Protein AF-A0A5B0EYB2-F1 (afdb_monomer_lite)

Sequence (116 aa):
MEIGSTASAVSYPLGMWGSWSGYEQHIAEAQREYLAIKKTVMLLAEKVLEEQWNEEAQGLMEKGAKLWAVKRMLGDDQISLRRLVLPKEGEDFHAWGSRELAERSYKYNEQDVLTL

pLDDT: mean 80.28, std 17.0, range [34.75, 95.25]

Radius of gyration: 31.07 Å; chains: 1; bounding box: 48×27×94 Å

Foldseek 3Di:
DDDDDPPPPPDDDPVCPVVVVVVVVVVVVVVVVVVVVVVVVVVVVVVVVLVVLQVVVVVVLLVLLLVVLVCVVVVHDPVVQQPDWRARDDDDRDIDGSVNSPVSNVVDDPVNSVPD

Secondary structure (DSSP, 8-state):
-------------TTSHHHHHHHHHHHHHHHHHHHHHHHHHHHHHHHHHHHHHHHHHHHHHHHHHHHHHHHHHTT---HHHHT-EEEPPSS---EEEHHHHHHHHTT--HHHHH--

Structure (mmCIF, N/CA/C/O backbone):
data_AF-A0A5B0EYB2-F1
#
_entry.id   AF-A0A5B0EYB2-F1
#
loop_
_atom_site.group_PDB
_atom_site.id
_atom_site.type_symbol
_atom_site.label_atom_id
_atom_site.label_alt_id
_atom_site.label_comp_id
_atom_site.label_asym_id
_atom_site.label_entity_id
_atom_site.label_seq_id
_atom_site.pdbx_PDB_ins_code
_atom_site.Cartn_x
_atom_site.Cartn_y
_atom_site.Cartn_z
_atom_site.occupancy
_atom_site.B_iso_or_equiv
_atom_site.auth_seq_id
_atom_site.auth_comp_id
_atom_site.auth_asym_id
_atom_site.auth_atom_id
_atom_site.pdbx_PDB_model_num
ATOM 1 N N . MET A 1 1 ? -9.462 -5.734 -70.867 1.00 36.25 1 MET A N 1
ATOM 2 C CA . MET A 1 1 ? -8.401 -4.822 -71.336 1.00 36.25 1 MET A CA 1
ATOM 3 C C . MET A 1 1 ? -7.585 -4.481 -70.104 1.00 36.25 1 MET A C 1
ATOM 5 O O . MET A 1 1 ? -8.118 -3.861 -69.194 1.00 36.25 1 MET A O 1
ATOM 9 N N . GLU A 1 2 ? -6.408 -5.089 -69.995 1.00 34.75 2 GLU A N 1
ATOM 10 C CA . GLU A 1 2 ? -5.584 -5.109 -68.783 1.00 34.75 2 GLU A CA 1
ATOM 11 C C . GLU A 1 2 ? -4.974 -3.736 -68.495 1.00 34.75 2 GLU A C 1
ATOM 13 O O . GLU A 1 2 ? -4.416 -3.095 -69.385 1.00 34.75 2 GLU A O 1
ATOM 18 N N . ILE A 1 3 ? -5.070 -3.293 -67.242 1.00 42.00 3 ILE A N 1
ATOM 19 C CA . ILE A 1 3 ? -4.340 -2.130 -66.740 1.00 42.00 3 ILE A CA 1
ATOM 20 C C . ILE A 1 3 ? -2.939 -2.590 -66.324 1.00 42.00 3 ILE A C 1
ATOM 22 O O . ILE A 1 3 ? -2.744 -3.198 -65.275 1.00 42.00 3 ILE A O 1
ATOM 26 N N . GLY A 1 4 ? -1.969 -2.354 -67.208 1.00 35.84 4 GLY A N 1
ATOM 27 C CA . GLY A 1 4 ? -0.565 -2.689 -66.999 1.00 35.84 4 GLY A CA 1
ATOM 28 C C . GLY A 1 4 ? 0.036 -1.914 -65.826 1.00 35.84 4 GLY A C 1
ATOM 29 O O . GLY A 1 4 ? 0.137 -0.690 -65.855 1.00 35.84 4 GLY A O 1
ATOM 30 N N . SER A 1 5 ? 0.449 -2.655 -64.800 1.00 40.38 5 SER A N 1
ATOM 31 C CA . SER A 1 5 ? 1.231 -2.183 -63.659 1.00 40.38 5 SER A CA 1
ATOM 32 C C . SER A 1 5 ? 2.636 -1.782 -64.114 1.00 40.38 5 SER A C 1
ATOM 34 O O . SER A 1 5 ? 3.502 -2.636 -64.303 1.00 40.38 5 SER A O 1
ATOM 36 N N . THR A 1 6 ? 2.899 -0.484 -64.260 1.00 43.75 6 THR A N 1
ATOM 37 C CA . THR A 1 6 ? 4.267 0.026 -64.409 1.00 43.75 6 THR A CA 1
ATOM 38 C C . THR A 1 6 ? 4.928 0.087 -63.034 1.00 43.75 6 THR A C 1
ATOM 40 O O . THR A 1 6 ? 4.994 1.140 -62.400 1.00 43.75 6 THR A O 1
ATOM 43 N N . ALA A 1 7 ? 5.416 -1.059 -62.560 1.00 41.09 7 ALA A N 1
ATOM 44 C CA . ALA A 1 7 ? 6.434 -1.086 -61.520 1.00 41.09 7 ALA A CA 1
ATOM 45 C C . ALA A 1 7 ? 7.709 -0.498 -62.138 1.00 41.09 7 ALA A C 1
ATOM 47 O O . ALA A 1 7 ? 8.412 -1.162 -62.899 1.00 41.09 7 ALA A O 1
ATOM 48 N N . SER A 1 8 ? 7.952 0.787 -61.886 1.00 41.59 8 SER A N 1
ATOM 49 C CA . SER A 1 8 ? 9.175 1.458 -62.310 1.00 41.59 8 SER A CA 1
ATOM 50 C C . SER A 1 8 ? 10.338 0.842 -61.533 1.00 41.59 8 SER A C 1
ATOM 52 O O . SER A 1 8 ? 10.561 1.157 -60.364 1.00 41.59 8 SER A O 1
ATOM 54 N N . ALA A 1 9 ? 11.029 -0.112 -62.156 1.00 42.59 9 ALA A N 1
ATOM 55 C CA . ALA A 1 9 ? 12.232 -0.715 -61.611 1.00 42.59 9 ALA A CA 1
ATOM 56 C C . ALA A 1 9 ? 13.335 0.348 -61.616 1.00 42.59 9 ALA A C 1
ATOM 58 O O . ALA A 1 9 ? 13.958 0.618 -62.643 1.00 42.59 9 ALA A O 1
ATOM 59 N N . VAL A 1 10 ? 13.560 0.983 -60.466 1.00 52.09 10 VAL A N 1
ATOM 60 C CA . VAL A 1 10 ? 14.743 1.817 -60.262 1.00 52.09 10 VAL A CA 1
ATOM 61 C C . VAL A 1 10 ? 15.949 0.876 -60.276 1.00 52.09 10 VAL A C 1
ATOM 63 O O . VAL A 1 10 ? 16.222 0.165 -59.312 1.00 52.09 10 VAL A O 1
ATOM 66 N N . SER A 1 11 ? 16.621 0.798 -61.424 1.00 44.31 11 SER A N 1
ATOM 67 C CA . SER A 1 11 ? 17.814 -0.023 -61.623 1.00 44.31 11 SER A CA 1
ATOM 68 C C . SER A 1 11 ? 19.006 0.646 -60.939 1.00 44.31 11 SER A C 1
ATOM 70 O O . SER A 1 11 ? 19.624 1.550 -61.499 1.00 44.31 11 SER A O 1
ATOM 72 N N . TYR A 1 12 ? 19.327 0.209 -59.722 1.00 49.19 12 TYR A N 1
ATOM 73 C CA . TYR A 1 12 ? 20.513 0.662 -58.995 1.00 49.19 12 TYR A CA 1
ATOM 74 C C . TYR A 1 12 ? 21.776 -0.100 -59.445 1.00 49.19 12 TYR A C 1
ATOM 76 O O . TYR A 1 12 ? 21.710 -1.306 -59.701 1.00 49.19 12 TYR A O 1
ATOM 84 N N . PRO A 1 13 ? 22.943 0.569 -59.536 1.00 51.84 13 PRO A N 1
ATOM 85 C CA . PRO A 1 13 ? 24.195 -0.059 -59.954 1.00 51.84 13 PRO A CA 1
ATOM 86 C C . PRO A 1 13 ? 24.624 -1.183 -58.992 1.00 51.84 13 PRO A C 1
ATOM 88 O O . PRO A 1 13 ? 24.565 -1.036 -57.771 1.00 51.84 13 PRO A O 1
ATOM 91 N N . LEU A 1 14 ? 25.105 -2.301 -59.557 1.00 48.44 14 LEU A N 1
ATOM 92 C CA . LEU A 1 14 ? 25.404 -3.579 -58.881 1.00 48.44 14 LEU A CA 1
ATOM 93 C C . LEU A 1 14 ? 26.415 -3.515 -57.708 1.00 48.44 14 LEU A C 1
ATOM 95 O O . LEU A 1 14 ? 26.588 -4.509 -57.013 1.00 48.44 14 LEU A O 1
ATOM 99 N N . GLY A 1 15 ? 27.060 -2.372 -57.451 1.00 52.44 15 GLY A N 1
ATOM 100 C CA . GLY A 1 15 ? 27.982 -2.170 -56.323 1.00 52.44 15 GLY A CA 1
ATOM 101 C C . GLY A 1 15 ? 27.331 -1.670 -55.025 1.00 52.44 15 GLY A C 1
ATOM 102 O O . GLY A 1 15 ? 28.008 -1.595 -54.005 1.00 52.44 15 GLY A O 1
ATOM 103 N N . MET A 1 16 ? 26.040 -1.314 -55.039 1.00 51.03 16 MET A N 1
ATOM 104 C CA . MET A 1 16 ? 25.366 -0.695 -53.885 1.00 51.03 16 MET A CA 1
ATOM 105 C C . MET A 1 16 ? 24.738 -1.706 -52.913 1.00 51.03 16 MET A C 1
ATOM 107 O O . MET A 1 16 ? 24.495 -1.373 -51.760 1.00 51.03 16 MET A O 1
ATOM 111 N N . TRP A 1 17 ? 24.503 -2.949 -53.335 1.00 50.69 17 TRP A N 1
ATOM 112 C CA . TRP A 1 17 ? 23.765 -3.948 -52.548 1.00 50.69 17 TRP A CA 1
ATOM 113 C C . TRP A 1 17 ? 24.451 -4.326 -51.224 1.00 50.69 17 TRP A C 1
ATOM 115 O O . TRP A 1 17 ? 23.766 -4.541 -50.231 1.00 50.69 17 TRP A O 1
ATOM 125 N N . GLY A 1 18 ? 25.789 -4.319 -51.173 1.00 56.28 18 GLY A N 1
ATOM 126 C CA . GLY A 1 18 ? 26.545 -4.621 -49.947 1.00 56.28 18 GLY A CA 1
ATOM 127 C C . GLY A 1 18 ? 26.571 -3.490 -48.907 1.00 56.28 18 GLY A C 1
ATOM 128 O O . GLY A 1 18 ? 26.758 -3.751 -47.723 1.00 56.28 18 GLY A O 1
ATOM 129 N N . SER A 1 19 ? 26.366 -2.234 -49.325 1.00 58.69 19 SER A N 1
ATOM 130 C CA . SER A 1 19 ? 26.359 -1.076 -48.413 1.00 58.69 19 SER A CA 1
ATOM 131 C C . SER A 1 19 ? 24.994 -0.867 -47.757 1.00 58.69 19 SER A C 1
ATOM 133 O O . SER A 1 19 ? 24.932 -0.455 -46.601 1.00 58.69 19 SER A O 1
ATOM 135 N N . TRP A 1 20 ? 23.904 -1.156 -48.474 1.00 55.31 20 TRP A N 1
ATOM 136 C CA . TRP A 1 20 ? 22.547 -1.065 -47.930 1.00 55.31 20 TRP A CA 1
ATOM 137 C C . TRP A 1 20 ? 22.220 -2.248 -47.009 1.00 55.31 20 TRP A C 1
ATOM 139 O O . TRP A 1 20 ? 21.595 -2.035 -45.975 1.00 55.31 20 TRP A O 1
ATOM 149 N N . SER A 1 21 ? 22.727 -3.458 -47.293 1.00 62.12 21 SER A N 1
ATOM 150 C CA . SER A 1 21 ? 22.541 -4.617 -46.404 1.00 62.12 21 SER A CA 1
ATOM 151 C C . SER A 1 21 ? 23.208 -4.428 -45.037 1.00 62.12 21 SER A C 1
ATOM 153 O O . SER A 1 21 ? 22.646 -4.818 -44.018 1.00 62.12 21 SER A O 1
ATOM 155 N N . GLY A 1 22 ? 24.384 -3.787 -44.996 1.00 70.81 22 GLY A N 1
ATOM 156 C CA . GLY A 1 22 ? 25.037 -3.411 -43.737 1.00 70.81 22 GLY A CA 1
ATOM 157 C C . GLY A 1 22 ? 24.262 -2.330 -42.977 1.00 70.81 22 GLY A C 1
ATOM 158 O O . GLY A 1 22 ? 24.110 -2.414 -41.763 1.00 70.81 22 GLY A O 1
ATOM 159 N N . TYR A 1 23 ? 23.704 -1.343 -43.686 1.00 77.25 23 TYR A N 1
ATOM 160 C CA . TYR A 1 23 ? 22.883 -0.288 -43.084 1.00 77.25 23 TYR A CA 1
ATOM 161 C C . TYR A 1 23 ? 21.578 -0.827 -42.473 1.00 77.25 23 TYR A C 1
ATOM 163 O O . TYR A 1 23 ? 21.254 -0.501 -41.331 1.00 77.25 23 TYR A O 1
ATOM 171 N N . GLU A 1 24 ? 20.862 -1.706 -43.179 1.00 83.06 24 GLU A N 1
ATOM 172 C CA . GLU A 1 24 ? 19.671 -2.383 -42.648 1.00 83.06 24 GLU A CA 1
ATOM 173 C C . GLU A 1 24 ? 20.005 -3.276 -41.447 1.00 83.06 24 GLU A C 1
ATOM 175 O O . GLU A 1 24 ? 19.254 -3.301 -40.469 1.00 83.06 24 GLU A O 1
ATOM 180 N N . GLN A 1 25 ? 21.158 -3.953 -41.476 1.00 82.81 25 GLN A N 1
ATOM 181 C CA . GLN A 1 25 ? 21.647 -4.737 -40.345 1.00 82.81 25 GLN A CA 1
ATOM 182 C C . GLN A 1 25 ? 21.899 -3.857 -39.110 1.00 82.81 25 GLN A C 1
ATOM 184 O O . GLN A 1 25 ? 21.444 -4.211 -38.023 1.00 82.81 25 GLN A O 1
ATOM 189 N N . HIS A 1 26 ? 22.547 -2.699 -39.267 1.00 82.88 26 HIS A N 1
ATOM 190 C CA . HIS A 1 26 ? 22.783 -1.765 -38.162 1.00 82.88 26 HIS A CA 1
ATOM 191 C C . HIS A 1 26 ? 21.487 -1.138 -37.624 1.00 82.88 26 HIS A C 1
ATOM 193 O O . HIS A 1 26 ? 21.359 -0.951 -36.414 1.00 82.88 26 HIS A O 1
ATOM 199 N N . ILE A 1 27 ? 20.494 -0.865 -38.480 1.00 84.25 27 ILE A N 1
ATOM 200 C CA . ILE A 1 27 ? 19.162 -0.425 -38.028 1.00 84.25 27 ILE A CA 1
ATOM 201 C C . ILE A 1 27 ? 18.482 -1.526 -37.208 1.00 84.25 27 ILE A C 1
ATOM 203 O O . ILE A 1 27 ? 17.941 -1.246 -36.137 1.00 84.25 27 ILE A O 1
ATOM 207 N N . ALA A 1 28 ? 18.510 -2.773 -37.683 1.00 90.06 28 ALA A N 1
ATOM 208 C CA . ALA A 1 28 ? 17.907 -3.899 -36.975 1.00 90.06 28 ALA A CA 1
ATOM 209 C C . ALA A 1 28 ? 18.600 -4.171 -35.627 1.00 90.06 28 ALA A C 1
ATOM 211 O O . ALA A 1 28 ? 17.934 -4.497 -34.644 1.00 90.06 28 ALA A O 1
ATOM 212 N N . GLU A 1 29 ? 19.922 -4.014 -35.564 1.00 89.19 29 GLU A N 1
ATOM 213 C CA . GLU A 1 29 ? 20.712 -4.119 -34.335 1.00 89.19 29 GLU A CA 1
ATOM 214 C C . GLU A 1 29 ? 20.348 -3.012 -33.336 1.00 89.19 29 GLU A C 1
ATOM 216 O O . GLU A 1 29 ? 19.943 -3.319 -32.214 1.00 89.19 29 GLU A O 1
ATOM 221 N N . ALA A 1 30 ? 20.333 -1.748 -33.770 1.00 89.88 30 ALA A N 1
ATOM 222 C CA . ALA A 1 30 ? 19.930 -0.621 -32.928 1.00 89.88 30 ALA A CA 1
ATOM 223 C C . ALA A 1 30 ? 18.485 -0.757 -32.407 1.00 89.88 30 ALA A C 1
ATOM 225 O O . ALA A 1 30 ? 18.196 -0.433 -31.254 1.00 89.88 30 ALA A O 1
ATOM 226 N N . GLN A 1 31 ? 17.562 -1.281 -33.224 1.00 90.19 31 GLN A N 1
ATOM 227 C CA . GLN A 1 31 ? 16.190 -1.566 -32.794 1.00 90.19 31 GLN A CA 1
ATOM 228 C C . GLN A 1 31 ? 16.132 -2.666 -31.729 1.00 90.19 31 G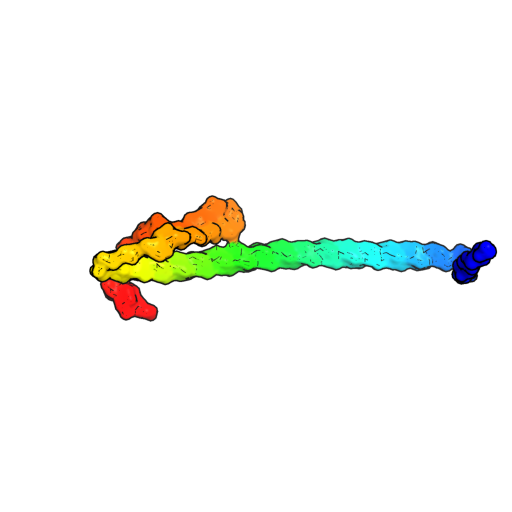LN A C 1
ATOM 230 O O . GLN A 1 31 ? 1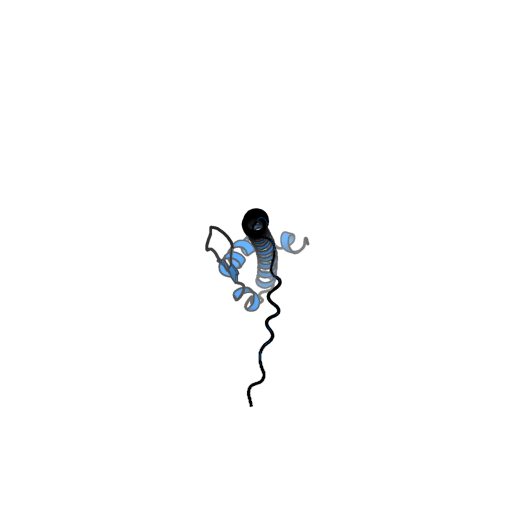5.371 -2.545 -30.767 1.00 90.19 31 GLN A O 1
ATOM 235 N N . ARG A 1 32 ? 16.932 -3.731 -31.866 1.00 92.50 32 ARG A N 1
ATOM 236 C CA . ARG A 1 32 ? 17.011 -4.802 -30.860 1.00 92.50 32 ARG A CA 1
ATOM 237 C C . ARG A 1 32 ? 17.557 -4.284 -29.537 1.00 92.50 32 ARG A C 1
ATOM 239 O O . ARG A 1 32 ? 16.972 -4.580 -28.497 1.00 92.50 32 ARG A O 1
ATOM 246 N N . GLU A 1 33 ? 18.621 -3.490 -29.574 1.00 92.75 33 GLU A N 1
ATOM 247 C CA . GLU A 1 33 ? 19.203 -2.882 -28.375 1.00 92.75 33 GLU A CA 1
ATOM 248 C C . GLU A 1 33 ? 18.224 -1.923 -27.696 1.00 92.75 33 GLU A C 1
ATOM 250 O O . GLU A 1 33 ? 18.005 -2.012 -26.487 1.00 92.75 33 GLU A O 1
ATOM 255 N N . TYR A 1 34 ? 17.552 -1.070 -28.473 1.00 91.19 34 TYR A N 1
ATOM 256 C CA . TYR A 1 34 ? 16.512 -0.184 -27.956 1.00 91.19 34 TYR A CA 1
ATOM 257 C C . TYR A 1 34 ? 15.385 -0.963 -27.264 1.00 91.19 34 TYR A C 1
ATOM 259 O O . TYR A 1 34 ? 14.970 -0.608 -26.159 1.00 91.19 34 TYR A O 1
ATOM 267 N N . LEU A 1 35 ? 14.898 -2.046 -27.880 1.00 93.12 35 LEU A N 1
ATOM 268 C CA . LEU A 1 35 ? 13.859 -2.890 -27.287 1.00 93.12 35 LEU A CA 1
ATOM 269 C C . LEU A 1 35 ? 14.344 -3.596 -26.016 1.00 93.12 35 LEU A C 1
ATOM 271 O O . LEU A 1 35 ? 13.577 -3.703 -25.057 1.00 93.12 35 LEU A O 1
ATOM 275 N N . ALA A 1 36 ? 15.604 -4.035 -25.980 1.00 93.06 36 ALA A N 1
ATOM 276 C CA . ALA A 1 36 ? 16.204 -4.631 -24.792 1.00 93.06 36 ALA A CA 1
ATOM 277 C C . ALA A 1 36 ? 16.279 -3.619 -23.638 1.00 93.06 36 ALA A C 1
ATOM 279 O O . ALA A 1 36 ? 15.812 -3.914 -22.538 1.00 93.06 36 ALA A O 1
ATOM 280 N N . ILE A 1 37 ? 16.764 -2.401 -23.900 1.00 93.56 37 ILE A N 1
ATOM 281 C CA . ILE A 1 37 ? 16.817 -1.317 -22.908 1.00 93.56 37 ILE A CA 1
ATOM 282 C C . ILE A 1 37 ? 15.411 -0.964 -22.430 1.00 93.56 37 ILE A C 1
ATOM 284 O O . ILE A 1 37 ? 15.173 -0.880 -21.227 1.00 93.56 37 ILE A O 1
ATOM 288 N N . LYS A 1 38 ? 14.455 -0.809 -23.351 1.00 92.00 38 LYS A N 1
ATOM 289 C CA . LYS A 1 38 ? 13.062 -0.503 -23.010 1.00 92.00 38 LYS A CA 1
ATOM 290 C C . LYS A 1 38 ? 12.467 -1.564 -22.086 1.00 92.00 38 LYS A C 1
ATOM 292 O O . LYS A 1 38 ? 11.816 -1.208 -21.107 1.00 92.00 38 LYS A O 1
ATOM 297 N N . LYS A 1 39 ? 12.714 -2.847 -22.362 1.00 91.38 39 LYS A N 1
ATOM 298 C CA . LYS A 1 39 ? 12.273 -3.946 -21.496 1.00 91.38 39 LYS A CA 1
ATOM 299 C C . LYS A 1 39 ? 12.902 -3.845 -20.105 1.00 91.38 39 LYS A C 1
ATOM 301 O O . LYS A 1 39 ? 12.185 -3.963 -19.120 1.00 91.38 39 LYS A O 1
ATOM 306 N N . THR A 1 40 ? 14.203 -3.575 -20.016 1.00 94.25 40 THR A N 1
ATOM 307 C CA . THR A 1 40 ? 14.887 -3.382 -18.728 1.00 94.25 40 THR A CA 1
ATOM 308 C C . THR A 1 40 ? 14.308 -2.203 -17.946 1.00 94.25 40 THR A C 1
ATOM 310 O O . THR A 1 40 ? 14.037 -2.334 -16.757 1.00 94.25 40 THR A O 1
ATOM 313 N N . VAL A 1 41 ? 14.054 -1.070 -18.605 1.00 94.25 41 VAL A N 1
ATOM 314 C CA . VAL A 1 41 ? 13.436 0.106 -17.973 1.00 94.25 41 VAL A CA 1
ATOM 315 C C . VAL A 1 41 ? 12.026 -0.210 -17.473 1.00 94.25 41 VAL A C 1
ATOM 317 O O . VAL A 1 41 ? 11.674 0.202 -16.374 1.00 94.25 41 VAL A O 1
ATOM 320 N N . MET A 1 42 ? 11.232 -0.962 -18.239 1.00 93.00 42 MET A N 1
ATOM 321 C CA . MET A 1 42 ? 9.892 -1.385 -17.816 1.00 93.00 42 MET A CA 1
ATOM 322 C C . MET A 1 42 ? 9.932 -2.284 -16.578 1.00 93.00 42 MET A C 1
ATOM 324 O O . MET A 1 42 ? 9.147 -2.061 -15.667 1.00 93.00 42 MET A O 1
ATOM 328 N N . LEU A 1 43 ? 10.869 -3.235 -16.513 1.00 91.69 43 LEU A N 1
ATOM 329 C CA . LEU A 1 43 ? 11.046 -4.101 -15.340 1.00 91.69 43 LEU A CA 1
ATOM 330 C C . LEU A 1 43 ? 11.471 -3.308 -14.097 1.00 91.69 43 LEU A C 1
ATOM 332 O O . LEU A 1 43 ? 11.013 -3.583 -12.994 1.00 91.69 43 LEU A O 1
ATOM 336 N N . LEU A 1 44 ? 12.330 -2.300 -14.265 1.00 95.25 44 LEU A N 1
ATOM 337 C CA . LEU A 1 44 ? 12.707 -1.411 -13.165 1.00 95.25 44 LEU A CA 1
ATOM 338 C C . LEU A 1 44 ? 11.525 -0.551 -12.705 1.00 95.25 44 LEU A C 1
ATOM 340 O O . LEU A 1 44 ? 11.311 -0.403 -11.506 1.00 95.25 44 LEU A O 1
ATOM 344 N N . ALA A 1 45 ? 10.748 -0.008 -13.645 1.00 92.94 45 ALA A N 1
ATOM 345 C CA . ALA A 1 45 ? 9.556 0.770 -13.326 1.00 92.94 45 ALA A CA 1
ATOM 346 C C . ALA A 1 45 ? 8.504 -0.075 -12.594 1.00 92.94 45 ALA A C 1
ATOM 348 O O . ALA A 1 45 ? 7.918 0.401 -11.630 1.00 92.94 45 ALA A O 1
ATOM 349 N N . GLU A 1 46 ? 8.304 -1.327 -13.014 1.00 90.75 46 GLU A N 1
ATOM 350 C CA . GLU A 1 46 ? 7.440 -2.292 -12.329 1.00 90.75 46 GLU A CA 1
ATOM 351 C C . GLU A 1 46 ? 7.877 -2.482 -10.873 1.00 90.75 46 GLU A C 1
ATOM 353 O O . GLU A 1 46 ? 7.068 -2.277 -9.977 1.00 90.75 46 GLU A O 1
ATOM 358 N N . LYS A 1 47 ? 9.164 -2.749 -10.617 1.00 91.62 47 LYS A N 1
ATOM 359 C CA . LYS A 1 47 ? 9.675 -2.937 -9.248 1.00 91.62 47 LYS A CA 1
ATOM 360 C C . LYS A 1 47 ? 9.471 -1.713 -8.355 1.00 91.62 47 LYS A C 1
ATOM 362 O O . LYS A 1 47 ? 9.020 -1.855 -7.224 1.00 91.62 47 LYS A O 1
ATOM 367 N N . VAL A 1 48 ? 9.734 -0.513 -8.874 1.00 94.69 48 VAL A N 1
ATOM 368 C CA . VAL A 1 48 ? 9.490 0.734 -8.128 1.00 94.69 48 VAL A CA 1
ATOM 369 C C . VAL A 1 48 ? 8.001 0.911 -7.814 1.00 94.69 48 VAL A C 1
ATOM 371 O O . VAL A 1 48 ? 7.651 1.343 -6.719 1.00 94.69 48 VAL A O 1
ATOM 374 N N . LEU A 1 49 ? 7.115 0.571 -8.753 1.00 92.25 49 LEU A N 1
ATOM 3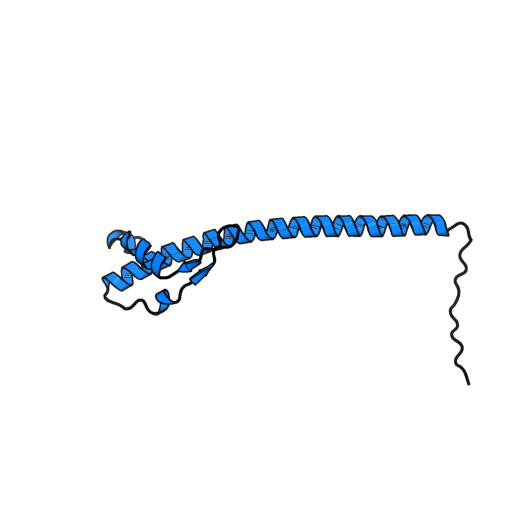75 C CA . LEU A 1 49 ? 5.670 0.664 -8.545 1.00 92.25 49 LEU A CA 1
ATOM 376 C C . LEU A 1 49 ? 5.154 -0.388 -7.554 1.00 92.25 49 LEU A C 1
ATOM 378 O O . LEU A 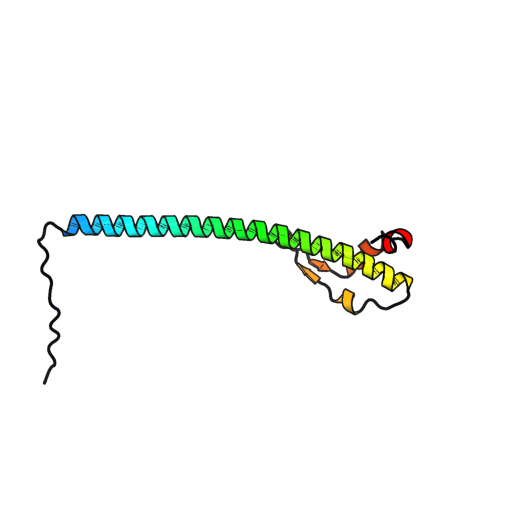1 49 ? 4.284 -0.058 -6.754 1.00 92.25 49 LEU A O 1
ATOM 382 N N . GLU A 1 50 ? 5.687 -1.614 -7.567 1.00 91.31 50 GLU A N 1
ATOM 383 C CA . GLU A 1 50 ? 5.373 -2.648 -6.568 1.00 91.31 50 GLU A CA 1
ATOM 384 C C . GLU A 1 50 ? 5.726 -2.168 -5.148 1.00 91.31 50 GLU A C 1
ATOM 386 O O . GLU A 1 50 ? 4.927 -2.312 -4.220 1.00 91.31 50 GLU A O 1
ATOM 391 N N . GLU A 1 51 ? 6.904 -1.560 -4.973 1.00 92.25 51 GLU A N 1
ATOM 392 C CA . GLU A 1 51 ? 7.347 -1.004 -3.689 1.00 92.25 51 GLU A CA 1
ATOM 393 C C . GLU A 1 51 ? 6.437 0.141 -3.223 1.00 92.25 51 GLU A C 1
ATOM 395 O O . GLU A 1 51 ? 5.906 0.089 -2.112 1.00 92.25 51 GLU A O 1
ATOM 400 N N . GLN A 1 52 ? 6.182 1.127 -4.089 1.00 94.25 52 GLN A N 1
ATOM 401 C CA . GLN A 1 52 ? 5.307 2.266 -3.778 1.00 94.25 52 GLN A CA 1
ATOM 402 C C . GLN A 1 52 ? 3.877 1.824 -3.455 1.00 94.25 52 GLN A C 1
ATOM 404 O O . GLN A 1 52 ? 3.282 2.299 -2.488 1.00 94.25 52 GLN A O 1
ATOM 409 N N . TRP A 1 53 ? 3.335 0.879 -4.227 1.00 93.25 53 TRP A N 1
ATOM 410 C CA . TRP A 1 53 ? 2.027 0.287 -3.966 1.00 93.25 53 TRP A CA 1
ATOM 411 C C . TRP A 1 53 ? 1.959 -0.326 -2.565 1.00 93.25 53 TRP A C 1
ATOM 413 O O . TRP A 1 53 ? 1.020 -0.064 -1.810 1.00 93.25 53 TRP A O 1
ATOM 423 N N . ASN A 1 54 ? 2.969 -1.117 -2.199 1.00 91.50 54 ASN A N 1
ATOM 424 C CA . ASN A 1 54 ? 3.028 -1.772 -0.898 1.00 91.50 54 ASN A CA 1
ATOM 425 C C . ASN A 1 54 ? 3.145 -0.764 0.259 1.00 91.50 54 ASN A C 1
ATOM 427 O O . ASN A 1 54 ? 2.490 -0.945 1.289 1.00 91.50 54 ASN A O 1
ATOM 431 N N . GLU A 1 55 ? 3.930 0.303 0.096 1.00 93.62 55 GLU A N 1
ATOM 432 C CA . GLU A 1 55 ? 4.043 1.387 1.081 1.00 93.62 55 GLU A CA 1
ATOM 433 C C . GLU A 1 55 ? 2.710 2.124 1.275 1.00 93.62 55 GLU A C 1
ATOM 435 O O . GLU A 1 55 ? 2.251 2.312 2.409 1.00 93.62 55 GLU A O 1
ATOM 440 N N . GLU A 1 56 ? 2.039 2.493 0.182 1.00 93.75 56 GLU A N 1
ATOM 441 C CA . GLU A 1 56 ? 0.734 3.153 0.237 1.00 93.75 56 GLU A CA 1
ATOM 442 C C . GLU A 1 56 ? -0.338 2.246 0.853 1.00 93.75 56 GLU A C 1
ATOM 444 O O . GLU A 1 56 ? -1.124 2.690 1.700 1.00 93.75 56 GLU A O 1
ATOM 449 N N . ALA A 1 57 ? -0.347 0.961 0.489 1.00 91.31 57 ALA A N 1
ATOM 450 C CA . ALA A 1 57 ? -1.252 -0.030 1.055 1.00 91.31 57 ALA A CA 1
ATOM 451 C C . ALA A 1 57 ? -1.032 -0.197 2.566 1.00 91.31 57 ALA A C 1
ATOM 453 O O . ALA A 1 57 ? -2.003 -0.238 3.329 1.00 91.31 57 ALA A O 1
ATOM 454 N N . GLN A 1 58 ? 0.221 -0.211 3.032 1.00 90.75 58 GLN A N 1
ATOM 455 C CA . GLN A 1 58 ? 0.521 -0.225 4.461 1.00 90.75 58 GLN A CA 1
ATOM 456 C C . GLN A 1 58 ? 0.003 1.040 5.162 1.00 90.75 58 GLN A C 1
ATOM 458 O O . GLN A 1 58 ? -0.648 0.932 6.207 1.00 90.75 58 GLN A O 1
ATOM 463 N N . GLY A 1 59 ? 0.218 2.222 4.580 1.00 92.75 59 GLY A N 1
ATOM 464 C CA . GLY A 1 59 ? -0.310 3.478 5.119 1.00 92.75 59 GLY A CA 1
ATOM 465 C C . GLY A 1 59 ? -1.843 3.492 5.194 1.00 92.75 59 GLY A C 1
ATOM 466 O O . GLY A 1 59 ? -2.428 3.973 6.173 1.00 92.75 59 GLY A O 1
ATOM 467 N N . LEU A 1 60 ? -2.519 2.908 4.199 1.00 91.81 60 LEU A N 1
ATOM 468 C CA . LEU A 1 60 ? -3.971 2.735 4.208 1.00 91.81 60 LEU A CA 1
ATOM 469 C C . LEU A 1 60 ? -4.417 1.762 5.308 1.00 91.81 60 LEU A C 1
ATOM 471 O O . LEU A 1 60 ? -5.414 2.027 5.982 1.00 91.81 60 LEU A O 1
ATOM 475 N N . MET A 1 61 ? -3.670 0.681 5.540 1.00 91.44 61 MET A N 1
ATOM 476 C CA . MET A 1 61 ? -3.940 -0.269 6.622 1.00 91.44 61 MET A CA 1
ATOM 477 C C . MET A 1 61 ? -3.786 0.365 8.007 1.00 91.44 61 MET A C 1
ATOM 479 O O . MET A 1 61 ? -4.599 0.104 8.892 1.00 91.44 61 MET A O 1
ATOM 483 N N . GLU A 1 62 ? -2.788 1.223 8.211 1.00 92.56 62 GLU A N 1
ATOM 484 C CA . GLU A 1 62 ? -2.598 1.950 9.473 1.00 92.56 62 GLU A CA 1
ATOM 485 C C . GLU A 1 62 ? -3.754 2.921 9.744 1.00 92.56 62 GLU A C 1
ATOM 487 O O . GLU A 1 62 ? -4.368 2.886 10.816 1.00 92.56 62 GLU A O 1
ATOM 492 N N . LYS A 1 63 ? -4.129 3.727 8.743 1.00 93.19 63 LYS A N 1
ATOM 493 C CA . LYS A 1 63 ? -5.296 4.621 8.830 1.00 93.19 63 LYS A CA 1
ATOM 494 C C . LYS A 1 63 ? -6.592 3.838 9.045 1.00 93.19 63 LYS A C 1
ATOM 496 O O . LYS A 1 63 ? -7.405 4.207 9.894 1.00 93.19 63 LYS A O 1
ATOM 501 N N . GLY A 1 64 ? -6.772 2.740 8.315 1.00 92.12 64 GLY A N 1
ATOM 502 C CA . GLY A 1 64 ? -7.919 1.847 8.445 1.00 92.12 64 GLY A CA 1
ATOM 503 C C . GLY A 1 64 ? -8.016 1.223 9.837 1.00 92.12 64 GLY A C 1
ATOM 504 O O . GLY A 1 64 ? -9.110 1.145 10.391 1.00 92.12 64 GLY A O 1
ATOM 505 N N . ALA A 1 65 ? -6.888 0.836 10.436 1.00 92.38 65 ALA A N 1
ATOM 506 C CA . ALA A 1 65 ? -6.839 0.271 11.780 1.00 92.38 65 ALA A CA 1
ATOM 507 C C . ALA A 1 65 ? -7.180 1.315 12.858 1.00 92.38 65 ALA A C 1
ATOM 509 O O . ALA A 1 65 ? -7.932 0.998 13.783 1.00 92.38 65 ALA A O 1
ATOM 510 N N . LYS A 1 66 ? -6.714 2.566 12.713 1.00 94.19 66 LYS A N 1
ATOM 511 C CA . LYS A 1 66 ? -7.153 3.681 13.572 1.00 94.19 66 LYS A CA 1
ATOM 512 C C . LYS A 1 66 ? -8.661 3.918 13.448 1.00 94.19 66 LYS A C 1
ATOM 514 O O . LYS A 1 66 ? -9.357 3.961 14.458 1.00 94.19 66 LYS A O 1
ATOM 519 N N . LEU A 1 67 ? -9.189 3.995 12.223 1.00 92.69 67 LEU A N 1
ATOM 520 C CA . LEU A 1 67 ? -10.627 4.173 11.981 1.00 92.69 67 LEU A CA 1
ATOM 521 C C . LEU A 1 67 ? -11.460 3.020 12.563 1.00 92.69 67 LEU A C 1
ATOM 523 O O . LEU A 1 67 ? -12.525 3.248 13.141 1.00 92.69 67 LEU A O 1
ATOM 527 N N . TRP A 1 68 ? -10.968 1.785 12.443 1.00 93.56 68 TRP A N 1
ATOM 528 C CA . TRP A 1 68 ? -11.585 0.615 13.060 1.00 93.56 68 TRP A CA 1
ATOM 529 C C . TRP A 1 68 ? -11.644 0.757 14.582 1.00 93.56 68 TRP A C 1
ATOM 531 O O . TRP A 1 68 ? -12.688 0.489 15.179 1.00 93.56 68 TRP A O 1
ATOM 541 N N . ALA A 1 69 ? -10.553 1.207 15.211 1.00 92.69 69 ALA A N 1
ATOM 542 C CA . ALA A 1 69 ? -10.507 1.439 16.650 1.00 92.69 69 ALA A CA 1
ATOM 543 C C . ALA A 1 69 ? -11.562 2.469 17.083 1.00 92.69 69 ALA A C 1
ATOM 545 O O . ALA A 1 69 ? -12.313 2.189 18.016 1.00 92.69 69 ALA A O 1
ATOM 546 N N . VAL A 1 70 ? -11.698 3.584 16.353 1.00 93.19 70 VAL A N 1
ATOM 547 C CA . VAL A 1 70 ? -12.726 4.609 16.620 1.00 93.19 70 VAL A CA 1
ATOM 548 C C . VAL A 1 70 ? -14.129 4.014 16.551 1.00 93.19 70 VAL A C 1
ATOM 550 O O . VAL A 1 70 ? -14.898 4.129 17.501 1.00 93.19 70 VAL A O 1
ATOM 553 N N . LYS A 1 71 ? -14.461 3.323 15.453 1.00 91.31 71 LYS A N 1
ATOM 554 C CA . LYS A 1 71 ? -15.780 2.693 15.286 1.00 91.31 71 LYS A CA 1
ATOM 555 C C . LYS A 1 71 ? -16.077 1.698 16.404 1.00 91.31 71 LYS A C 1
ATOM 557 O O . LYS A 1 71 ? -17.174 1.714 16.949 1.00 91.31 71 LYS A O 1
ATOM 562 N N . ARG A 1 72 ? -15.091 0.880 16.793 1.00 90.62 72 ARG A N 1
ATOM 563 C CA . ARG A 1 72 ? -15.214 -0.051 17.924 1.00 90.62 72 ARG A CA 1
ATOM 564 C C . ARG A 1 72 ? -15.485 0.684 19.238 1.00 90.62 72 ARG A C 1
ATOM 566 O O . ARG A 1 72 ? -16.365 0.256 19.976 1.00 90.62 72 ARG A O 1
ATOM 573 N N . MET A 1 73 ? -14.747 1.756 19.532 1.00 90.94 73 MET A N 1
ATOM 574 C CA . MET A 1 73 ? -14.928 2.563 20.750 1.00 90.94 73 MET A CA 1
ATOM 575 C C . MET A 1 73 ? -16.313 3.219 20.806 1.00 90.94 73 MET A C 1
ATOM 577 O O . MET A 1 73 ? -16.897 3.320 21.879 1.00 90.94 73 MET A O 1
ATOM 581 N N . LEU A 1 74 ? -16.863 3.600 19.650 1.00 91.62 74 LEU A N 1
ATOM 582 C CA . LEU A 1 74 ? -18.211 4.158 19.522 1.00 91.62 74 LEU A CA 1
ATOM 583 C C . LEU A 1 74 ? -19.327 3.096 19.492 1.00 91.62 74 LEU A C 1
ATOM 585 O O . LEU A 1 74 ? -20.500 3.457 19.456 1.00 91.62 74 LEU A O 1
ATOM 589 N N . GLY A 1 75 ? -18.989 1.802 19.487 1.00 88.50 75 GLY A N 1
ATOM 590 C CA . GLY A 1 75 ? -19.963 0.713 19.360 1.00 88.50 75 GLY A CA 1
ATOM 591 C C . GLY A 1 75 ? -20.599 0.581 17.967 1.00 88.50 75 GLY A C 1
ATOM 592 O O . GLY A 1 75 ? -21.636 -0.063 17.837 1.00 88.50 75 GLY A O 1
ATOM 593 N N . ASP A 1 76 ? -19.997 1.178 16.936 1.00 86.12 76 ASP A N 1
ATOM 594 C CA . ASP A 1 76 ? -20.481 1.172 15.551 1.00 86.12 76 ASP A CA 1
ATOM 595 C C . ASP A 1 76 ? -19.936 -0.027 14.751 1.00 86.12 76 ASP A C 1
ATOM 597 O O . ASP A 1 76 ? -18.823 -0.515 14.991 1.00 86.12 76 ASP A O 1
ATOM 601 N N . ASP A 1 77 ? -20.696 -0.485 13.753 1.00 79.38 77 ASP A N 1
ATOM 602 C CA . ASP A 1 77 ? -20.306 -1.608 12.901 1.00 79.38 77 ASP A CA 1
ATOM 603 C C . ASP A 1 77 ? -19.264 -1.183 11.842 1.00 79.38 77 ASP A C 1
ATOM 605 O O . ASP A 1 77 ? -19.255 -0.076 11.286 1.00 79.38 77 ASP A O 1
ATOM 609 N N . GLN A 1 78 ? -18.343 -2.100 11.547 1.00 83.12 78 GLN A N 1
ATOM 610 C CA . GLN A 1 78 ? -17.228 -1.925 10.617 1.00 83.12 78 GLN A CA 1
ATOM 611 C C . GLN A 1 78 ? -17.487 -2.582 9.247 1.00 83.12 78 GLN A C 1
ATOM 613 O O . GLN A 1 78 ? -16.536 -2.927 8.545 1.00 83.12 78 GLN A O 1
ATOM 618 N N . ILE A 1 79 ? -18.753 -2.763 8.839 1.00 77.75 79 ILE A N 1
ATOM 619 C CA . ILE A 1 79 ? -19.141 -3.489 7.606 1.00 77.75 79 ILE A CA 1
ATOM 620 C C . ILE A 1 79 ? -18.364 -3.021 6.367 1.00 77.75 79 ILE A C 1
ATOM 622 O O . ILE A 1 79 ? -17.923 -3.851 5.573 1.00 77.75 79 ILE A O 1
ATOM 626 N N . SER A 1 80 ? -18.168 -1.709 6.197 1.00 77.00 80 SER A N 1
ATOM 627 C CA . SER A 1 80 ? -17.438 -1.165 5.044 1.00 77.00 80 SER A CA 1
ATOM 628 C C . SER A 1 80 ? -15.959 -1.565 5.041 1.00 77.00 80 SER A C 1
ATOM 630 O O . SER A 1 80 ? -15.435 -1.947 3.999 1.00 77.00 80 SER A O 1
ATOM 632 N N . LEU A 1 81 ? -15.304 -1.566 6.206 1.00 83.31 81 LEU A N 1
ATOM 633 C CA . LEU A 1 81 ? -13.896 -1.953 6.355 1.00 83.31 81 LEU A CA 1
ATOM 634 C C . LEU A 1 81 ? -13.688 -3.468 6.272 1.00 83.31 81 LEU A C 1
ATOM 636 O O . LEU A 1 81 ? -12.606 -3.921 5.906 1.00 83.31 81 LEU A O 1
ATOM 640 N N . ARG A 1 82 ? -14.724 -4.272 6.545 1.00 80.25 82 ARG A N 1
ATOM 641 C CA . ARG A 1 82 ? -14.663 -5.737 6.403 1.00 80.25 82 ARG A CA 1
ATOM 642 C C . ARG A 1 82 ? -14.396 -6.199 4.970 1.00 80.25 82 ARG A C 1
ATOM 644 O O . ARG A 1 82 ? -13.878 -7.299 4.790 1.00 80.25 82 ARG A O 1
ATOM 651 N N . ARG A 1 83 ? -14.736 -5.367 3.981 1.00 82.19 83 ARG A N 1
ATOM 652 C CA . ARG A 1 83 ? -14.536 -5.635 2.550 1.00 82.19 83 ARG A CA 1
ATOM 653 C C . ARG A 1 83 ? -13.166 -5.201 2.029 1.00 82.19 83 ARG A C 1
ATOM 655 O O . ARG A 1 83 ? -12.876 -5.470 0.868 1.00 82.19 83 ARG A O 1
ATOM 662 N N . LEU A 1 84 ? -12.347 -4.529 2.844 1.00 82.56 84 LEU A N 1
ATOM 663 C CA . LEU A 1 84 ? -11.019 -4.110 2.413 1.00 82.56 84 LEU A CA 1
ATOM 664 C C . LEU A 1 84 ? -10.121 -5.339 2.239 1.00 82.56 84 LEU A C 1
ATOM 666 O O . LEU A 1 84 ? -9.924 -6.109 3.184 1.00 82.56 84 LEU A O 1
ATOM 670 N N . VAL A 1 85 ? -9.587 -5.487 1.030 1.00 84.62 85 VAL A N 1
ATOM 671 C CA . VAL A 1 85 ? -8.560 -6.460 0.663 1.00 84.62 85 VAL A CA 1
ATOM 672 C C . VAL A 1 85 ? -7.568 -5.730 -0.234 1.00 84.62 85 VAL A C 1
ATOM 674 O O . VAL A 1 85 ? -7.958 -5.219 -1.283 1.00 84.62 85 VAL A O 1
ATOM 677 N N . LEU A 1 86 ? -6.314 -5.649 0.195 1.00 86.44 86 LEU A N 1
ATOM 678 C CA . LEU A 1 86 ? -5.221 -5.032 -0.547 1.00 86.44 86 LEU A CA 1
ATOM 679 C C . LEU A 1 86 ? -4.177 -6.113 -0.846 1.00 86.44 86 LEU A C 1
ATOM 681 O O . LEU A 1 86 ? -3.641 -6.690 0.105 1.00 86.44 86 LEU A O 1
ATOM 685 N N . PRO A 1 87 ? -3.904 -6.431 -2.121 1.00 83.50 87 PRO A N 1
ATOM 686 C CA . PRO A 1 87 ? -2.820 -7.341 -2.460 1.00 83.50 87 PRO A CA 1
ATOM 687 C C . PRO A 1 87 ? -1.476 -6.710 -2.090 1.00 83.50 87 PRO A C 1
ATOM 689 O O . PRO A 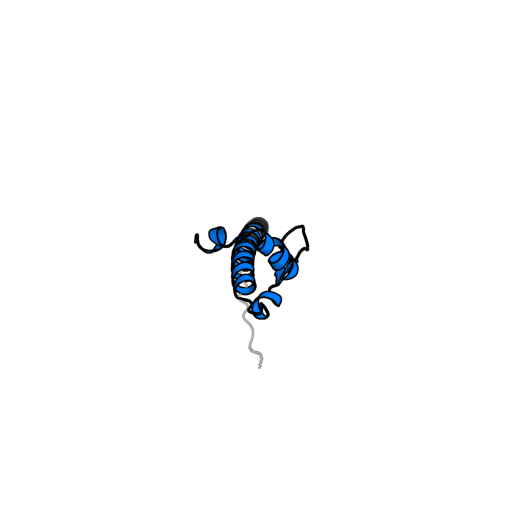1 87 ? -1.280 -5.508 -2.275 1.00 83.50 87 PRO A O 1
ATOM 692 N N . LYS A 1 88 ? -0.556 -7.526 -1.577 1.00 84.50 88 LYS A N 1
ATOM 693 C CA . LYS A 1 88 ? 0.867 -7.205 -1.583 1.00 84.50 88 LYS A CA 1
ATOM 694 C C . LYS A 1 88 ? 1.420 -7.627 -2.944 1.00 84.50 88 LYS A C 1
ATOM 696 O O . LYS A 1 88 ? 1.229 -8.771 -3.348 1.00 84.50 88 LYS A O 1
ATOM 701 N N . GLU A 1 89 ? 2.067 -6.702 -3.640 1.00 86.00 89 GLU A N 1
ATOM 702 C CA . GLU A 1 89 ? 2.715 -6.977 -4.926 1.00 86.00 89 GLU A CA 1
ATOM 703 C C . GLU A 1 89 ? 4.184 -7.383 -4.704 1.00 86.00 89 GLU A C 1
ATOM 705 O O . GLU A 1 89 ? 4.807 -6.972 -3.719 1.00 86.00 89 GLU A O 1
ATOM 710 N N . GLY A 1 90 ? 4.744 -8.208 -5.592 1.00 79.75 90 GLY A N 1
ATOM 711 C CA . GLY A 1 90 ? 6.112 -8.736 -5.479 1.00 79.75 90 GLY A CA 1
ATOM 712 C C . GLY A 1 90 ? 6.185 -10.201 -5.018 1.00 79.75 90 GLY A C 1
ATOM 713 O O . GLY A 1 90 ? 5.332 -11.014 -5.359 1.00 79.75 90 GLY A O 1
ATOM 714 N N . GLU A 1 91 ? 7.240 -10.574 -4.283 1.00 64.06 91 GLU A N 1
ATOM 715 C CA . GLU A 1 91 ? 7.562 -11.991 -3.996 1.00 64.06 91 GLU A CA 1
ATOM 716 C C . GLU A 1 91 ? 6.643 -12.663 -2.957 1.00 64.06 91 GLU A C 1
ATOM 718 O O . GLU A 1 91 ? 6.564 -13.891 -2.901 1.00 64.06 91 GLU A O 1
ATOM 723 N N . ASP A 1 92 ? 5.904 -11.875 -2.174 1.00 68.19 92 ASP A N 1
ATOM 724 C CA . ASP A 1 92 ? 5.014 -12.373 -1.128 1.00 68.19 92 ASP A CA 1
ATOM 725 C C . ASP A 1 92 ? 3.546 -12.227 -1.547 1.00 68.19 92 ASP A C 1
ATOM 727 O O . ASP A 1 92 ? 2.965 -11.149 -1.430 1.00 68.19 92 ASP A O 1
ATOM 731 N N . PHE A 1 93 ? 2.916 -13.334 -1.950 1.00 62.69 93 PHE A N 1
ATOM 732 C CA . PHE A 1 93 ? 1.487 -13.408 -2.298 1.00 62.69 93 PHE A CA 1
ATOM 733 C C . PHE A 1 93 ? 0.568 -13.365 -1.062 1.00 62.69 93 PHE A C 1
ATOM 735 O O . PHE A 1 93 ? -0.263 -14.252 -0.841 1.00 62.69 93 PHE A O 1
ATOM 742 N N . HIS A 1 94 ? 0.732 -12.347 -0.221 1.00 77.12 94 HIS A N 1
ATOM 743 C CA . HIS A 1 94 ? -0.145 -12.072 0.915 1.00 77.12 94 HIS A CA 1
ATOM 744 C C . HIS A 1 94 ? -1.137 -10.967 0.554 1.00 77.12 94 HIS A C 1
ATOM 746 O O . HIS A 1 94 ? -0.845 -10.081 -0.242 1.00 77.12 94 HIS A O 1
ATOM 752 N N . ALA A 1 95 ? -2.317 -10.995 1.163 1.00 81.38 95 ALA A N 1
ATOM 753 C CA . ALA A 1 95 ? -3.277 -9.908 1.050 1.00 81.38 95 ALA A CA 1
ATOM 754 C C . ALA A 1 95 ? -3.544 -9.337 2.438 1.00 81.38 95 ALA A C 1
ATOM 756 O O . ALA A 1 95 ? -3.933 -10.058 3.362 1.00 81.38 95 ALA A O 1
ATOM 757 N N . TRP A 1 96 ? -3.374 -8.028 2.577 1.00 83.56 96 TRP A N 1
ATOM 758 C CA . TRP A 1 96 ? -3.813 -7.321 3.765 1.00 83.56 96 TRP A CA 1
ATOM 759 C C . TRP A 1 96 ? -5.331 -7.209 3.741 1.00 83.56 96 TRP A C 1
ATOM 761 O O . TRP A 1 96 ? -5.927 -6.761 2.763 1.00 83.56 96 TRP A O 1
ATOM 771 N N . GLY A 1 97 ? -5.971 -7.638 4.823 1.00 86.00 97 GLY A N 1
ATOM 772 C CA . GLY A 1 97 ? -7.424 -7.718 4.884 1.00 86.00 97 GLY A CA 1
ATOM 773 C C . GLY A 1 97 ? -7.994 -7.254 6.210 1.00 86.00 97 GLY A C 1
ATOM 774 O O . GLY A 1 97 ? -7.283 -6.920 7.159 1.00 86.00 97 GLY A O 1
ATOM 775 N N . SER A 1 98 ? -9.318 -7.292 6.298 1.00 84.88 98 SER A N 1
ATOM 776 C CA . SER A 1 98 ? -10.060 -6.849 7.479 1.00 84.88 98 SER A CA 1
ATOM 777 C C . SER A 1 98 ? -9.677 -7.541 8.789 1.00 84.88 98 SER A C 1
ATOM 779 O O . SER A 1 98 ? -9.743 -6.914 9.844 1.00 84.88 98 SER A O 1
ATOM 781 N N . ARG A 1 99 ? -9.216 -8.798 8.745 1.00 85.62 99 ARG A N 1
ATOM 782 C CA . ARG A 1 99 ? -8.671 -9.481 9.930 1.00 85.62 99 ARG A CA 1
ATOM 783 C C . ARG A 1 99 ? -7.421 -8.781 10.462 1.00 85.62 99 ARG A C 1
ATOM 785 O O . ARG A 1 99 ? -7.326 -8.522 11.656 1.00 85.62 99 ARG A O 1
ATOM 792 N N . GLU A 1 100 ? -6.504 -8.422 9.574 1.00 86.25 100 GLU A N 1
ATOM 793 C CA . GLU A 1 100 ? -5.255 -7.764 9.946 1.00 86.25 100 GLU A CA 1
ATOM 794 C C . GLU A 1 100 ? -5.488 -6.307 10.377 1.00 86.25 100 GLU A C 1
ATOM 796 O O . GLU A 1 100 ? -4.847 -5.829 11.312 1.00 86.25 100 GLU A O 1
ATOM 801 N N . LEU A 1 101 ? -6.476 -5.622 9.783 1.00 86.88 101 LEU A N 1
ATOM 802 C CA . LEU A 1 101 ? -6.969 -4.337 10.297 1.00 86.88 101 LEU A CA 1
ATOM 803 C C . LEU A 1 101 ? -7.465 -4.460 11.740 1.00 86.88 101 LEU A C 1
ATOM 805 O O . LEU A 1 101 ? -7.069 -3.666 12.593 1.00 86.88 101 LEU A O 1
ATOM 809 N N . ALA A 1 102 ? -8.328 -5.442 12.013 1.00 85.56 102 ALA A N 1
ATOM 810 C CA . ALA A 1 102 ? -8.880 -5.658 13.342 1.00 85.56 102 ALA A CA 1
ATOM 811 C C . ALA A 1 102 ? -7.765 -5.947 14.358 1.00 85.56 102 ALA A C 1
ATOM 813 O O . ALA A 1 102 ? -7.718 -5.296 15.401 1.00 85.56 102 ALA A O 1
ATOM 814 N N . GLU A 1 103 ? -6.824 -6.837 14.028 1.00 89.25 103 GLU A N 1
ATOM 815 C CA . GLU A 1 103 ? -5.655 -7.150 14.861 1.00 89.25 103 GLU A CA 1
ATOM 816 C C . GLU A 1 103 ? -4.805 -5.899 15.152 1.00 89.25 103 GLU A C 1
ATOM 818 O O . GLU A 1 103 ? -4.491 -5.616 16.311 1.00 89.25 103 GLU A O 1
ATOM 823 N N . ARG A 1 104 ? -4.493 -5.088 14.132 1.00 90.38 104 ARG A N 1
ATOM 824 C CA . ARG A 1 104 ? -3.731 -3.836 14.297 1.00 90.38 104 ARG A CA 1
ATOM 825 C C . ARG A 1 104 ? -4.500 -2.780 15.098 1.00 90.38 104 ARG A C 1
ATOM 827 O O . ARG A 1 104 ? -3.878 -2.041 15.856 1.00 90.38 104 ARG A O 1
ATOM 834 N N . SER A 1 105 ? -5.831 -2.735 14.992 1.00 89.75 105 SER A N 1
ATOM 835 C CA . SER A 1 105 ? -6.676 -1.751 15.690 1.00 89.75 105 SER A CA 1
ATOM 836 C C . SER A 1 105 ? -6.588 -1.837 17.218 1.00 89.75 105 SER A C 1
ATOM 838 O O . SER A 1 105 ? -6.825 -0.853 17.914 1.00 89.75 105 SER A O 1
ATOM 840 N N . TYR A 1 106 ? -6.241 -3.005 17.772 1.00 89.25 106 TYR A N 1
ATOM 841 C CA . TYR A 1 106 ? -6.076 -3.188 19.218 1.00 89.25 106 TYR A CA 1
ATOM 842 C C . TYR A 1 106 ? -4.864 -2.450 19.796 1.00 89.25 106 TYR A C 1
ATOM 844 O O . TYR A 1 106 ? -4.787 -2.298 21.010 1.00 89.25 106 TYR A O 1
ATOM 852 N N . LYS A 1 107 ? -3.948 -1.968 18.949 1.00 92.25 107 LYS A N 1
ATOM 853 C CA . LYS A 1 107 ? -2.782 -1.188 19.378 1.00 92.25 107 LYS A CA 1
ATOM 854 C C . LYS A 1 107 ? -3.118 0.265 19.724 1.00 92.25 107 LYS A C 1
ATOM 856 O O . LYS A 1 107 ? -2.319 0.894 20.401 1.00 92.25 107 LYS A O 1
ATOM 861 N N . TYR A 1 108 ? -4.258 0.785 19.263 1.00 90.88 108 TYR A N 1
ATOM 862 C CA . TYR A 1 108 ? -4.646 2.179 19.475 1.00 90.88 108 TYR A CA 1
ATOM 863 C C . TYR A 1 108 ? -5.557 2.331 20.694 1.00 90.88 108 TYR A C 1
ATOM 865 O O . TYR A 1 108 ? -6.576 1.638 20.816 1.00 90.88 108 TYR A O 1
ATOM 873 N N . ASN A 1 109 ? -5.204 3.270 21.567 1.00 87.31 109 ASN A N 1
ATOM 874 C CA . ASN A 1 109 ? -6.045 3.754 22.657 1.00 87.31 109 ASN A CA 1
ATOM 875 C C . ASN A 1 109 ? -6.743 5.079 22.278 1.00 87.31 109 ASN A C 1
ATOM 877 O O . ASN A 1 109 ? -6.571 5.600 21.177 1.00 87.31 109 ASN A O 1
ATOM 881 N N . GLU A 1 110 ? -7.568 5.608 23.183 1.00 87.81 110 GLU A N 1
ATOM 882 C CA . GLU A 1 110 ? -8.318 6.851 22.956 1.00 87.81 110 GLU A CA 1
ATOM 883 C C . GLU A 1 110 ? -7.397 8.045 22.651 1.00 87.81 110 GLU A C 1
ATOM 885 O O . GLU A 1 110 ? -7.642 8.793 21.707 1.00 87.81 110 GLU A 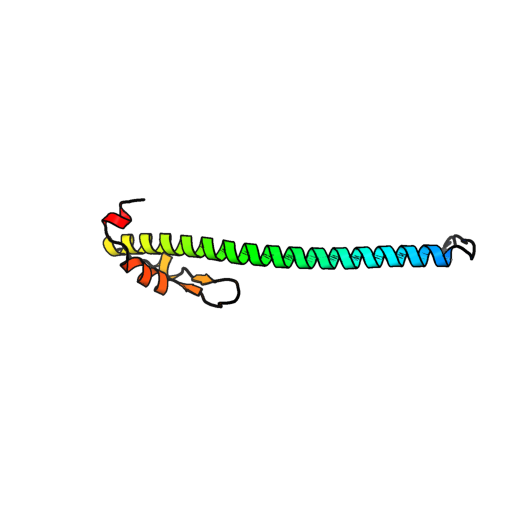O 1
ATOM 890 N N . GLN A 1 111 ? -6.282 8.180 23.370 1.00 90.06 111 GLN A N 1
ATOM 891 C CA . GLN A 1 111 ? -5.322 9.264 23.162 1.00 90.06 111 GLN A CA 1
ATOM 892 C C . GLN A 1 111 ? -4.628 9.178 21.791 1.00 90.06 111 GLN A C 1
ATOM 894 O O . GLN A 1 111 ? -4.429 10.205 21.135 1.00 90.06 111 GLN A O 1
ATOM 899 N N . ASP A 1 112 ? -4.299 7.965 21.335 1.00 89.19 112 ASP A N 1
ATOM 900 C CA . ASP A 1 112 ? -3.681 7.730 20.020 1.00 89.19 112 ASP A CA 1
ATOM 901 C C . ASP A 1 112 ? -4.623 8.086 18.862 1.00 89.19 112 ASP A C 1
ATOM 903 O O . ASP A 1 112 ? -4.176 8.438 17.769 1.00 89.19 112 ASP A O 1
ATOM 907 N N . VAL A 1 113 ? -5.931 7.952 19.088 1.00 88.00 113 VAL A N 1
ATOM 908 C CA . VAL A 1 113 ? -6.982 8.289 18.121 1.00 88.00 113 VAL A CA 1
ATOM 909 C C . VAL A 1 113 ? -7.230 9.795 18.073 1.00 88.00 113 VAL A C 1
ATOM 911 O O . VAL A 1 113 ? -7.466 10.341 16.997 1.00 88.00 113 VAL A O 1
ATOM 914 N N . LEU A 1 114 ? -7.186 10.467 19.224 1.00 87.88 114 LEU A N 1
ATOM 915 C CA . LEU A 1 114 ? -7.433 11.907 19.329 1.00 87.88 114 LEU A CA 1
ATOM 916 C C . LEU A 1 114 ? -6.256 12.763 18.829 1.00 87.88 114 LEU A C 1
ATOM 918 O O . LEU A 1 114 ? -6.430 13.957 18.586 1.00 87.88 114 LEU A O 1
ATOM 922 N N . THR A 1 115 ? -5.077 12.163 18.647 1.00 82.44 115 THR A N 1
ATOM 923 C CA . THR A 1 115 ? -3.887 12.819 18.088 1.00 82.44 115 THR A CA 1
ATOM 924 C C . THR A 1 115 ? -3.762 12.462 16.602 1.00 82.44 115 THR A C 1
ATOM 926 O O . THR A 1 115 ? -3.417 11.326 16.262 1.00 82.44 115 THR A O 1
ATOM 929 N N . LEU A 1 116 ? -4.097 13.415 15.721 1.00 70.75 116 LEU A N 1
ATOM 930 C CA . LEU A 1 116 ? -4.089 13.240 14.259 1.00 70.75 116 LEU A CA 1
ATOM 931 C C . LEU A 1 116 ? -2.679 13.242 13.663 1.00 70.75 116 LEU A C 1
ATOM 933 O O . LEU A 1 116 ? -1.899 14.158 14.003 1.00 70.75 116 LEU A O 1
#